Protein AF-A0A850M4F6-F1 (afdb_monomer_lite)

Sequence (49 aa):
MKMYKLINFRKEKEIEDTINELATDGWEVKKFGISFNWK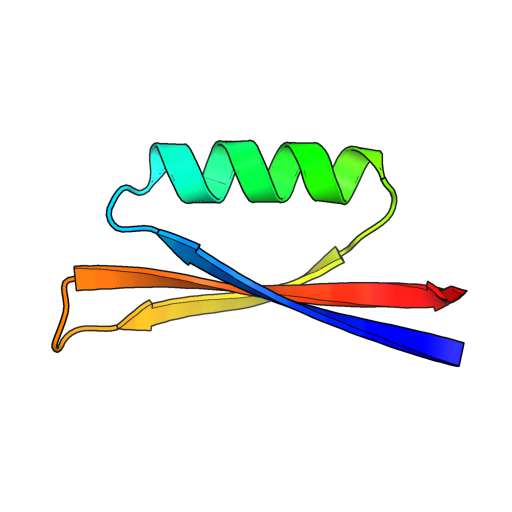QYYALMVKET

pLDDT: mean 94.95, std 5.56, range [74.94, 98.38]

Secondary structure (DSSP, 8-state):
-EEEEEEEESSHHHHHHHHHHHHHTT-EEEEEEEETTTTEEEEEEEEE-

Structure (mmCIF, N/CA/C/O backbone):
data_AF-A0A850M4F6-F1
#
_entry.id   AF-A0A850M4F6-F1
#
loop_
_atom_site.group_PDB
_atom_site.id
_atom_site.type_symbol
_atom_site.label_atom_id
_atom_site.label_alt_id
_atom_site.label_comp_id
_atom_site.label_asym_id
_atom_site.label_entity_id
_atom_site.label_seq_id
_atom_site.pdbx_PDB_ins_code
_atom_site.Cartn_x
_at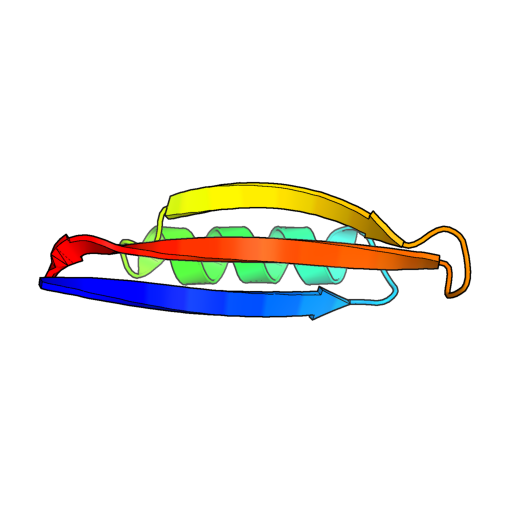om_site.Cartn_y
_atom_site.Cartn_z
_atom_site.occupancy
_atom_site.B_iso_or_equiv
_atom_site.auth_seq_id
_atom_site.auth_comp_id
_atom_site.auth_asym_id
_atom_site.auth_atom_id
_atom_site.pdbx_PDB_model_num
ATOM 1 N N . MET A 1 1 ? -15.506 -0.058 14.374 1.00 90.62 1 MET A N 1
ATOM 2 C CA . MET A 1 1 ? -15.978 -0.452 13.015 1.00 90.62 1 MET A CA 1
ATOM 3 C C . MET A 1 1 ? -14.763 -0.682 12.115 1.00 90.62 1 MET A C 1
ATOM 5 O O . MET A 1 1 ? -13.738 -0.061 12.360 1.00 90.62 1 MET A O 1
ATOM 9 N N . LYS A 1 2 ? -14.815 -1.571 11.108 1.00 95.12 2 LYS A N 1
ATOM 10 C CA . LYS A 1 2 ? -13.682 -1.769 10.175 1.00 95.12 2 LYS A CA 1
ATOM 11 C C . LYS A 1 2 ? -13.868 -0.937 8.911 1.00 95.12 2 LYS A C 1
ATOM 13 O O . LYS A 1 2 ? -14.909 -1.040 8.268 1.00 95.12 2 LYS A O 1
ATOM 18 N N . MET A 1 3 ? -12.855 -0.151 8.556 1.00 97.69 3 MET A N 1
ATOM 19 C CA . MET A 1 3 ? -12.770 0.563 7.282 1.00 97.69 3 MET A CA 1
ATOM 20 C C . MET A 1 3 ? -11.777 -0.137 6.361 1.00 97.69 3 MET A C 1
ATOM 22 O O . MET A 1 3 ? -10.744 -0.622 6.816 1.00 97.69 3 MET A O 1
ATOM 26 N N . TYR A 1 4 ? -12.083 -0.174 5.066 1.00 97.75 4 TYR A N 1
ATOM 27 C CA . TYR A 1 4 ? -11.245 -0.808 4.051 1.00 97.75 4 TYR A CA 1
ATOM 28 C C . TYR A 1 4 ? -10.871 0.194 2.964 1.00 97.75 4 TYR A C 1
ATOM 30 O O . TYR A 1 4 ? -11.684 1.036 2.584 1.00 97.75 4 TYR A O 1
ATOM 38 N N . LYS A 1 5 ? -9.649 0.082 2.443 1.00 97.94 5 LYS A N 1
ATOM 39 C CA . LYS A 1 5 ? -9.157 0.889 1.324 1.00 97.94 5 LYS A CA 1
ATOM 40 C C . LYS A 1 5 ? -8.376 -0.005 0.367 1.00 97.94 5 LYS A C 1
ATOM 42 O O . LYS A 1 5 ? -7.451 -0.691 0.784 1.00 97.94 5 LYS A O 1
ATOM 47 N N . LEU A 1 6 ? -8.754 -0.009 -0.908 1.00 97.69 6 LEU A N 1
ATOM 48 C CA . LEU A 1 6 ? -8.010 -0.694 -1.963 1.00 97.69 6 LEU A CA 1
ATOM 49 C C . LEU A 1 6 ? -7.102 0.320 -2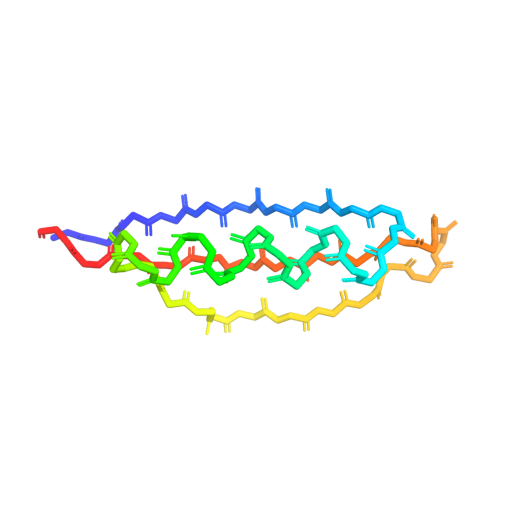.664 1.00 97.69 6 LEU A C 1
ATOM 51 O O . LEU A 1 6 ? -7.580 1.370 -3.085 1.00 97.69 6 LEU A O 1
ATOM 55 N N . ILE A 1 7 ? -5.818 -0.005 -2.794 1.00 97.31 7 ILE A N 1
ATOM 56 C CA . ILE A 1 7 ? -4.832 0.795 -3.530 1.00 97.31 7 ILE A CA 1
ATOM 57 C C . ILE A 1 7 ? -4.166 -0.059 -4.608 1.00 97.31 7 ILE A C 1
ATOM 59 O O . ILE A 1 7 ? -4.008 -1.270 -4.431 1.00 97.31 7 ILE A O 1
ATOM 63 N N . ASN A 1 8 ? -3.771 0.559 -5.720 1.00 96.56 8 ASN A N 1
ATOM 64 C CA . ASN A 1 8 ? -3.022 -0.093 -6.786 1.00 96.56 8 ASN A CA 1
ATOM 65 C C . ASN A 1 8 ? -2.059 0.869 -7.490 1.00 96.56 8 ASN A C 1
ATOM 67 O O . ASN A 1 8 ? -2.390 2.025 -7.734 1.00 96.56 8 ASN A O 1
ATOM 71 N N . PHE A 1 9 ? -0.885 0.365 -7.867 1.00 96.56 9 PHE A N 1
ATOM 72 C CA . PHE A 1 9 ? 0.144 1.132 -8.573 1.00 96.56 9 PHE A CA 1
ATOM 73 C C . PHE A 1 9 ? 0.836 0.286 -9.639 1.00 96.56 9 PHE A C 1
ATOM 75 O O . PHE A 1 9 ? 0.813 -0.944 -9.600 1.00 96.56 9 PHE A O 1
ATOM 82 N N . ARG A 1 10 ? 1.465 0.946 -10.618 1.00 94.56 10 ARG A N 1
ATOM 83 C CA . ARG A 1 10 ? 2.236 0.261 -11.671 1.00 94.56 10 ARG A CA 1
ATOM 84 C C . ARG A 1 10 ? 3.670 -0.044 -11.246 1.00 94.56 10 ARG A C 1
ATOM 86 O O . ARG A 1 10 ? 4.279 -0.939 -11.823 1.00 94.56 10 ARG A O 1
ATOM 93 N N . LYS A 1 11 ? 4.211 0.686 -10.270 1.00 94.50 11 LYS A N 1
ATOM 94 C CA . LYS A 1 11 ? 5.565 0.472 -9.754 1.00 94.50 11 LYS A CA 1
ATOM 95 C C . LYS A 1 11 ? 5.521 -0.041 -8.325 1.00 94.50 11 LYS A C 1
ATOM 97 O O . LYS A 1 11 ? 4.713 0.413 -7.521 1.00 94.50 11 LYS A O 1
ATOM 102 N N . GLU A 1 12 ? 6.454 -0.934 -8.019 1.00 94.94 12 GLU A N 1
ATOM 103 C CA . GLU A 1 12 ? 6.635 -1.499 -6.681 1.00 94.94 12 GLU A CA 1
ATOM 104 C C . GLU A 1 12 ? 6.907 -0.412 -5.640 1.00 94.94 12 GLU A C 1
ATOM 106 O O . GLU A 1 12 ? 6.263 -0.367 -4.599 1.00 94.94 12 GLU A O 1
ATOM 111 N N . LYS A 1 13 ? 7.783 0.541 -5.979 1.00 96.50 13 LYS A N 1
ATOM 112 C CA . LYS A 1 13 ? 8.123 1.643 -5.080 1.00 96.50 13 LYS A CA 1
ATOM 113 C C . LYS A 1 13 ? 6.915 2.513 -4.715 1.00 96.50 13 LYS A C 1
ATOM 115 O O . LYS A 1 13 ? 6.759 2.885 -3.564 1.00 96.50 13 LYS A O 1
ATOM 120 N N . GLU A 1 14 ? 6.044 2.810 -5.679 1.00 97.31 14 GLU A N 1
ATOM 121 C CA . GLU A 1 14 ? 4.871 3.666 -5.442 1.00 97.31 14 GLU A CA 1
ATOM 122 C C . GLU A 1 14 ? 3.875 3.002 -4.481 1.00 97.31 14 GLU A C 1
ATOM 124 O O . GLU A 1 14 ? 3.314 3.668 -3.609 1.00 97.31 14 GLU A O 1
ATOM 129 N N . ILE A 1 15 ? 3.672 1.683 -4.609 1.00 97.19 15 ILE A N 1
ATOM 130 C CA . ILE A 1 15 ? 2.803 0.964 -3.675 1.00 97.19 15 ILE A CA 1
ATOM 131 C C . ILE A 1 15 ? 3.443 0.813 -2.296 1.00 97.19 15 ILE A C 1
ATOM 133 O O . ILE A 1 15 ? 2.733 0.946 -1.305 1.00 97.19 15 ILE A O 1
ATOM 137 N N . GLU A 1 16 ? 4.753 0.574 -2.219 1.00 97.75 16 GLU A N 1
ATOM 138 C CA . GLU A 1 16 ? 5.486 0.496 -0.952 1.00 97.75 16 GLU A CA 1
ATOM 139 C C . GLU A 1 16 ? 5.407 1.821 -0.187 1.00 97.75 16 GLU A C 1
ATOM 141 O O . GLU A 1 16 ? 4.983 1.834 0.969 1.00 97.75 16 GLU A O 1
ATOM 146 N N . ASP A 1 17 ? 5.732 2.934 -0.852 1.00 98.38 17 ASP A N 1
ATOM 147 C CA . ASP A 1 17 ? 5.681 4.273 -0.263 1.00 98.38 17 ASP A CA 1
ATOM 148 C C . ASP A 1 17 ? 4.252 4.567 0.255 1.00 98.38 17 ASP A C 1
ATOM 150 O O . ASP A 1 17 ? 4.074 4.952 1.411 1.00 98.38 17 ASP A O 1
ATOM 154 N N . THR A 1 18 ? 3.213 4.244 -0.530 1.00 98.19 18 THR A N 1
ATOM 155 C CA . THR A 1 18 ? 1.807 4.449 -0.124 1.00 98.19 18 THR A CA 1
ATOM 156 C C . THR A 1 18 ? 1.377 3.549 1.042 1.00 98.19 18 THR A C 1
ATOM 158 O O . THR A 1 18 ? 0.618 3.979 1.912 1.00 98.19 18 THR A O 1
ATOM 161 N N . ILE A 1 19 ? 1.820 2.286 1.080 1.00 98.31 19 ILE A N 1
ATOM 162 C CA . ILE A 1 19 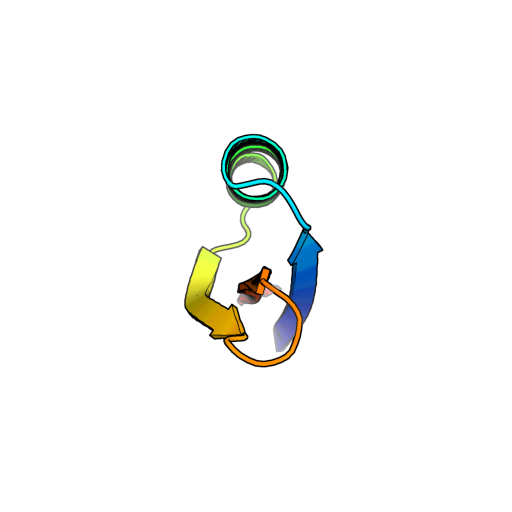? 1.538 1.382 2.206 1.00 98.31 19 ILE A CA 1
ATOM 163 C C . ILE A 1 19 ? 2.144 1.949 3.491 1.00 98.31 19 ILE A C 1
ATOM 165 O O . ILE A 1 19 ? 1.463 1.961 4.513 1.00 98.31 19 ILE A O 1
ATOM 169 N N . ASN A 1 20 ? 3.384 2.441 3.437 1.00 98.19 20 ASN A N 1
ATOM 170 C CA . ASN A 1 20 ? 4.082 3.002 4.595 1.00 98.19 20 ASN A CA 1
ATOM 171 C C . ASN A 1 20 ? 3.432 4.302 5.098 1.00 98.19 20 ASN A C 1
ATOM 173 O O . ASN A 1 20 ? 3.278 4.490 6.309 1.00 98.19 20 ASN A O 1
AT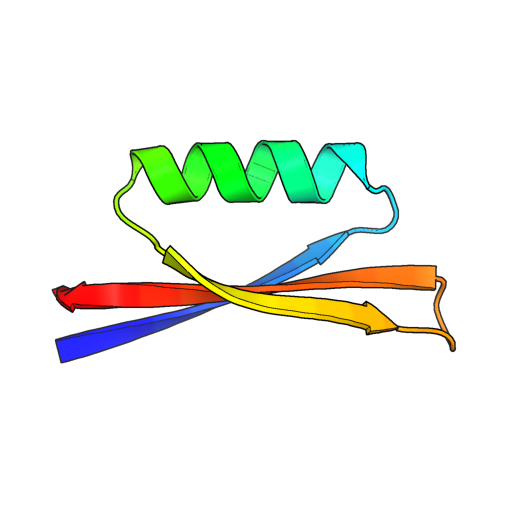OM 177 N N . GLU A 1 21 ? 2.988 5.174 4.189 1.00 98.31 21 GLU A N 1
ATOM 178 C CA . GLU A 1 21 ? 2.210 6.369 4.542 1.00 98.31 21 GLU A CA 1
ATOM 179 C C . GLU A 1 21 ? 0.910 5.986 5.265 1.00 98.31 21 GLU A C 1
ATOM 181 O O . GLU A 1 21 ? 0.638 6.455 6.369 1.00 98.31 21 GLU A O 1
ATOM 186 N N . LEU A 1 22 ? 0.137 5.052 4.702 1.00 97.75 22 LEU A N 1
ATOM 187 C CA . LEU A 1 22 ? -1.110 4.589 5.314 1.00 97.75 22 LEU A CA 1
ATOM 188 C C . LEU A 1 22 ? -0.881 3.841 6.636 1.00 97.75 22 LEU A C 1
ATOM 190 O O . LEU A 1 22 ? -1.705 3.947 7.544 1.00 97.75 22 LEU A O 1
ATOM 194 N N . ALA A 1 23 ? 0.225 3.110 6.769 1.00 97.44 23 ALA A N 1
ATOM 195 C CA . ALA A 1 23 ? 0.610 2.467 8.022 1.00 97.44 23 ALA A CA 1
ATOM 196 C C . ALA A 1 23 ? 0.881 3.490 9.129 1.00 97.44 23 ALA A C 1
ATOM 198 O O . ALA A 1 23 ? 0.453 3.287 10.265 1.00 97.44 23 ALA A O 1
ATOM 199 N N . THR A 1 24 ? 1.496 4.626 8.788 1.00 97.56 24 THR A N 1
ATOM 200 C CA . THR A 1 24 ? 1.679 5.756 9.716 1.00 97.56 24 THR A CA 1
ATOM 201 C C . THR A 1 24 ? 0.335 6.319 10.194 1.00 97.56 24 THR A C 1
ATOM 203 O O . THR A 1 24 ? 0.192 6.689 11.358 1.00 97.56 24 THR A O 1
ATOM 206 N N . ASP A 1 25 ? -0.688 6.277 9.338 1.00 95.94 25 ASP A N 1
ATOM 207 C CA . ASP A 1 25 ? -2.068 6.651 9.665 1.00 95.94 25 ASP A CA 1
ATOM 208 C C . ASP A 1 25 ? -2.864 5.540 10.382 1.00 95.94 25 ASP A C 1
ATOM 210 O O . ASP A 1 25 ? -4.074 5.681 10.594 1.00 95.94 25 ASP A O 1
ATOM 214 N N . GLY A 1 26 ? -2.233 4.422 10.747 1.00 97.25 26 GLY A N 1
ATOM 215 C CA . GLY A 1 26 ? -2.863 3.304 11.455 1.00 97.25 26 GLY A CA 1
ATOM 216 C C . GLY A 1 26 ? -3.664 2.347 10.568 1.00 97.25 26 GLY A C 1
ATOM 217 O O . GLY A 1 26 ? -4.571 1.676 11.059 1.00 97.25 26 GLY A O 1
ATOM 218 N N . TRP A 1 27 ? -3.388 2.300 9.264 1.00 98.31 27 TRP A N 1
ATOM 219 C CA . TRP A 1 27 ? -3.907 1.252 8.383 1.00 98.31 27 TRP A CA 1
ATOM 220 C C . TRP A 1 27 ? -2.973 0.041 8.348 1.00 98.31 27 TRP A C 1
ATOM 222 O O . TRP A 1 27 ? -1.757 0.169 8.301 1.00 98.31 27 TRP A O 1
ATOM 232 N N . GLU A 1 28 ? -3.540 -1.152 8.256 1.00 98.06 28 GLU A N 1
ATOM 233 C CA . GLU A 1 28 ? -2.805 -2.409 8.168 1.00 98.06 28 GLU A CA 1
ATOM 234 C C . GLU A 1 28 ? -3.021 -3.075 6.809 1.00 98.06 28 GLU A C 1
ATOM 236 O O . GLU A 1 28 ? -4.113 -3.022 6.232 1.00 98.06 28 GLU A O 1
ATOM 241 N N . VAL A 1 29 ? -1.997 -3.757 6.293 1.00 97.94 29 VAL A N 1
ATOM 242 C CA . VAL A 1 29 ? -2.116 -4.537 5.056 1.00 97.94 29 VAL A CA 1
ATOM 243 C C . VAL A 1 29 ? -2.893 -5.819 5.342 1.00 97.94 29 VAL A C 1
ATOM 245 O O . VAL A 1 29 ? -2.421 -6.717 6.035 1.00 97.94 29 VAL A O 1
ATOM 248 N N . LYS A 1 30 ? -4.081 -5.951 4.749 1.00 97.75 30 LYS A N 1
ATOM 249 C CA . LYS A 1 30 ? -4.890 -7.173 4.822 1.00 97.75 30 LYS A CA 1
ATOM 250 C C . LYS A 1 30 ? -4.552 -8.175 3.720 1.00 97.75 30 LYS A C 1
ATOM 252 O O . LYS A 1 30 ? -4.643 -9.382 3.943 1.00 97.75 30 LYS A O 1
ATOM 257 N N . LYS A 1 31 ? -4.223 -7.688 2.522 1.00 97.44 31 LYS A N 1
ATOM 258 C CA . LYS A 1 31 ? -3.822 -8.501 1.363 1.00 97.44 31 LYS A CA 1
ATOM 259 C C . LYS A 1 31 ? -2.927 -7.677 0.446 1.00 97.44 31 LYS A C 1
ATOM 261 O O . LYS A 1 31 ? -3.217 -6.507 0.235 1.00 97.44 31 LYS A O 1
ATOM 266 N N . PHE A 1 32 ? -1.918 -8.302 -0.147 1.00 96.56 32 PHE A N 1
ATOM 267 C CA . PHE A 1 32 ? -1.050 -7.711 -1.165 1.00 96.56 32 PHE A CA 1
ATOM 268 C C . PHE A 1 32 ? -0.894 -8.679 -2.343 1.00 96.56 32 PHE A C 1
ATOM 270 O O . PHE A 1 32 ? -0.963 -9.897 -2.154 1.00 96.56 32 PHE A O 1
ATOM 277 N N . GLY A 1 33 ? -0.699 -8.161 -3.554 1.00 95.06 33 GLY A N 1
ATOM 278 C CA . GLY A 1 33 ? -0.395 -8.994 -4.711 1.00 95.06 33 GLY A CA 1
ATOM 279 C C . GLY A 1 33 ? -0.133 -8.208 -5.989 1.00 95.06 33 GLY A C 1
ATOM 280 O O . GLY A 1 33 ? -0.173 -6.981 -6.013 1.00 95.06 33 GLY A O 1
ATOM 281 N N . ILE A 1 34 ? 0.104 -8.949 -7.072 1.00 94.81 34 ILE A N 1
ATOM 282 C CA . ILE A 1 34 ? 0.305 -8.410 -8.417 1.00 94.81 34 ILE A CA 1
ATOM 283 C C . ILE A 1 34 ? -0.785 -8.925 -9.364 1.00 94.81 34 ILE A C 1
ATOM 285 O O . ILE A 1 34 ? -1.144 -10.102 -9.357 1.00 94.81 34 ILE A O 1
ATOM 289 N N . SER A 1 35 ? -1.338 -8.030 -10.176 1.00 90.19 35 SER A N 1
ATOM 290 C CA . SER A 1 35 ? -2.241 -8.353 -11.276 1.00 90.19 35 SER A CA 1
ATOM 291 C C . SER A 1 35 ? -1.422 -8.612 -12.537 1.00 90.1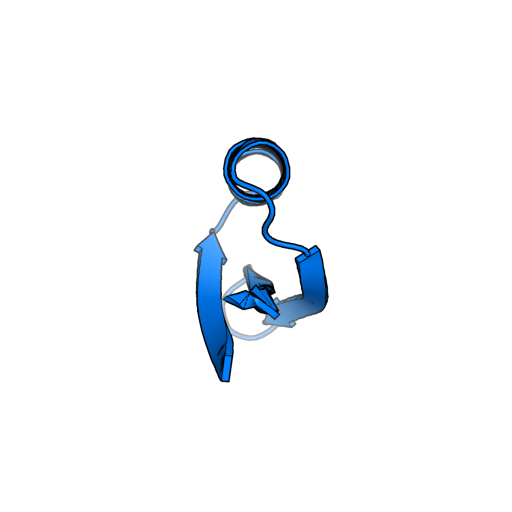9 35 SER A C 1
ATOM 293 O O . SER A 1 35 ? -0.863 -7.686 -13.132 1.00 90.19 35 SER A O 1
ATOM 295 N N . PHE A 1 36 ? -1.359 -9.878 -12.954 1.00 77.56 36 PHE A N 1
ATOM 296 C CA . PHE A 1 36 ? -0.556 -10.319 -14.100 1.00 77.56 36 PHE A CA 1
ATOM 297 C C . PHE A 1 36 ? -1.021 -9.734 -15.437 1.00 77.56 36 PHE A C 1
ATOM 299 O O . PHE A 1 36 ? -0.189 -9.451 -16.294 1.00 77.56 36 PHE A O 1
ATOM 306 N N . ASN A 1 37 ? -2.321 -9.473 -15.599 1.00 79.81 37 ASN A N 1
ATOM 307 C CA . ASN A 1 37 ? -2.849 -8.950 -16.861 1.00 79.81 37 ASN A CA 1
ATOM 308 C C . ASN A 1 37 ? -2.402 -7.497 -17.129 1.00 79.81 37 ASN A C 1
ATOM 310 O O . ASN A 1 37 ? -2.392 -7.071 -18.278 1.00 79.81 37 ASN A O 1
ATOM 314 N N . TRP A 1 38 ? -2.089 -6.717 -16.084 1.00 74.94 38 TRP A N 1
ATOM 315 C CA . TRP A 1 38 ? -1.841 -5.267 -16.189 1.00 74.94 38 TRP A CA 1
ATOM 316 C C . TRP A 1 38 ? -0.498 -4.838 -15.573 1.00 74.94 38 TRP A C 1
ATOM 318 O O . TRP A 1 38 ? -0.183 -3.649 -15.590 1.00 74.94 38 TRP A O 1
ATOM 328 N N . LYS A 1 39 ? 0.288 -5.786 -15.031 1.00 84.44 39 LYS A N 1
ATOM 329 C CA . LYS A 1 39 ? 1.511 -5.539 -14.242 1.00 84.44 39 LYS A CA 1
ATOM 330 C C . LYS A 1 39 ? 1.300 -4.438 -13.194 1.00 84.44 39 LYS A C 1
ATOM 332 O O . LYS A 1 39 ? 2.037 -3.458 -13.145 1.00 84.44 39 LYS A O 1
ATOM 337 N N . GLN A 1 40 ? 0.245 -4.579 -12.394 1.00 93.25 40 GLN A N 1
ATOM 338 C CA . GLN A 1 40 ? -0.067 -3.649 -11.308 1.00 93.25 40 GLN A CA 1
ATOM 339 C C . GLN A 1 40 ? 0.040 -4.346 -9.966 1.00 93.25 40 GLN A C 1
ATOM 341 O O . GLN A 1 40 ? -0.485 -5.443 -9.797 1.00 93.25 40 GLN A O 1
ATOM 346 N N . TYR A 1 41 ? 0.661 -3.680 -9.010 1.00 95.88 41 TYR A N 1
ATOM 347 C CA . TYR A 1 41 ? 0.640 -4.071 -7.615 1.00 95.88 41 TYR A CA 1
ATOM 348 C C . TYR A 1 41 ? -0.654 -3.571 -6.980 1.00 95.88 41 TYR A C 1
ATOM 350 O O . TYR A 1 41 ? -1.138 -2.499 -7.340 1.00 95.88 41 TYR A O 1
ATOM 358 N N . TYR A 1 42 ? -1.215 -4.328 -6.044 1.00 96.75 42 TYR A N 1
ATOM 359 C CA . TYR A 1 42 ? -2.374 -3.906 -5.267 1.00 96.75 42 TYR A CA 1
ATOM 360 C C . TYR A 1 42 ? -2.231 -4.294 -3.798 1.00 96.75 42 TYR A C 1
ATOM 362 O O . TYR A 1 42 ? -1.624 -5.314 -3.467 1.00 96.75 42 TYR A O 1
ATOM 370 N N . ALA A 1 43 ? -2.852 -3.501 -2.928 1.00 98.00 43 ALA A N 1
ATOM 371 C CA . ALA A 1 43 ? -2.995 -3.814 -1.517 1.00 98.00 43 ALA A CA 1
ATOM 372 C C . ALA A 1 43 ? -4.409 -3.484 -1.035 1.00 98.00 43 ALA A C 1
ATOM 374 O O . ALA A 1 43 ? -4.964 -2.430 -1.347 1.00 98.00 43 ALA A O 1
ATOM 375 N N . LEU A 1 44 ? -4.996 -4.401 -0.270 1.00 98.19 44 LEU A N 1
ATOM 376 C CA . LEU A 1 44 ? -6.185 -4.141 0.528 1.00 98.19 44 LEU A CA 1
ATOM 377 C C . LEU A 1 44 ? -5.727 -3.735 1.925 1.00 98.19 44 LEU A C 1
ATOM 379 O O . LEU A 1 44 ? -5.162 -4.557 2.643 1.00 98.19 44 LEU A O 1
ATOM 383 N N . MET A 1 45 ? -6.008 -2.497 2.300 1.00 98.38 45 MET A N 1
ATOM 384 C CA . MET A 1 45 ? -5.725 -1.921 3.608 1.00 98.38 45 MET A CA 1
ATOM 385 C C . MET A 1 45 ? -6.969 -1.998 4.496 1.00 98.38 45 MET A C 1
ATOM 387 O O . MET A 1 45 ? -8.094 -1.856 4.005 1.00 98.38 45 MET A O 1
ATOM 391 N N . VAL A 1 46 ? -6.781 -2.196 5.798 1.00 98.31 46 VAL A N 1
ATOM 392 C CA . VAL A 1 46 ? -7.844 -2.190 6.813 1.00 98.31 46 VAL A CA 1
ATOM 393 C C . VAL A 1 46 ? -7.458 -1.284 7.977 1.00 98.31 46 VAL A C 1
ATOM 395 O O . VAL A 1 46 ? -6.299 -1.250 8.362 1.00 98.31 46 VAL A O 1
ATOM 398 N N . LYS A 1 47 ? -8.412 -0.550 8.545 1.00 97.94 47 LYS A N 1
ATOM 399 C CA . LYS A 1 47 ? -8.213 0.249 9.759 1.00 97.94 47 LYS A CA 1
ATOM 400 C C . LYS A 1 47 ? -9.378 0.032 10.714 1.00 97.94 47 LYS A C 1
ATOM 402 O O . LYS A 1 47 ? -10.540 0.052 10.292 1.00 97.94 47 LYS A O 1
ATOM 407 N N . GLU A 1 48 ? -9.074 -0.197 11.987 1.00 93.81 48 GLU A N 1
ATOM 408 C CA . GLU A 1 48 ? -10.085 -0.189 13.043 1.00 93.81 48 GLU A CA 1
ATOM 409 C C . GLU A 1 48 ? -10.366 1.258 13.471 1.00 93.81 48 GLU A C 1
ATOM 411 O O . GLU A 1 48 ? -9.458 2.082 13.577 1.00 93.81 48 GLU A O 1
ATOM 416 N N . THR A 1 49 ? -11.651 1.571 13.629 1.00 81.62 49 THR A N 1
ATOM 417 C CA . THR A 1 49 ? -12.175 2.880 14.052 1.00 81.62 49 THR A CA 1
ATOM 418 C C . THR A 1 49 ? -13.042 2.738 15.279 1.00 81.62 49 THR A C 1
ATOM 420 O O . THR A 1 49 ? -13.743 1.693 15.367 1.00 81.62 49 THR A O 1
#

Radius of gyration: 10.89 Å; chains: 1; bounding box: 24×17×31 Å

Foldseek 3Di:
DKDKDKDKDLDPVVVVVVQVVVVVVAKDFPDWDADPVRNMIMTIIMHDD